Protein AF-A0A7V8BF94-F1 (afdb_monomer_lite)

Sequence (131 aa):
YKTSQTSDLAREIRDGLSLQLWDYLQAVRRLLYPRAEALGGLYWDLKETKKDQGLARREAIQAYLKKKPAAQAKSFMKDEDFEALEARLEAAATGILQRILRGDFSLTPAQCLGPRCEYREICRYDDKPRN

pLDDT: mean 85.44, std 9.57, range [44.34, 97.81]

Secondary structure (DSSP, 8-state):
-BSS--TTHHHHHHHTS--HHHHHHHHIIIII-TTS---EEEEEETTTTEEEEEEEEHHHHHTT-SSPPPTT-TTEE-HHHHHHHHHHHHHHHHHHHHHHHTT------SS--GGG-TTTTTS----S---

Radius of gyration: 17.8 Å; chains: 1; bounding box: 40×34×51 Å

Structure (mmCIF, N/CA/C/O backbone):
data_AF-A0A7V8BF94-F1
#
_entry.id   AF-A0A7V8BF94-F1
#
loop_
_atom_site.group_PDB
_atom_site.id
_atom_site.type_symbol
_atom_site.label_atom_id
_atom_site.label_alt_id
_atom_site.label_comp_id
_atom_site.label_asym_id
_atom_site.label_entity_id
_atom_site.label_seq_id
_atom_site.pdbx_PDB_ins_code
_atom_site.Cartn_x
_atom_site.Cartn_y
_atom_site.Cartn_z
_atom_site.occupancy
_atom_site.B_iso_or_equiv
_atom_site.auth_seq_id
_atom_site.auth_comp_id
_atom_site.auth_asym_id
_atom_site.auth_atom_id
_atom_site.pdbx_PDB_model_num
ATOM 1 N N . TYR A 1 1 ? 5.630 -2.940 11.706 1.00 84.50 1 TYR A N 1
ATOM 2 C CA . TYR A 1 1 ? 6.791 -2.281 12.343 1.00 84.50 1 TYR A CA 1
ATOM 3 C C . TYR A 1 1 ? 7.776 -1.849 11.271 1.00 84.50 1 TYR A C 1
ATOM 5 O O . TYR A 1 1 ? 7.919 -2.580 10.295 1.00 84.50 1 TYR A O 1
ATOM 13 N N . LYS A 1 2 ? 8.416 -0.684 11.413 1.00 84.06 2 LYS A N 1
ATOM 14 C CA . LYS A 1 2 ? 9.464 -0.191 10.502 1.00 84.06 2 LYS A CA 1
ATOM 15 C C . LYS A 1 2 ? 10.598 0.458 11.308 1.00 84.06 2 LYS A C 1
ATOM 17 O O . LYS A 1 2 ? 10.359 1.026 12.371 1.00 84.06 2 LYS A O 1
ATOM 22 N N . THR A 1 3 ? 11.823 0.335 10.800 1.00 81.62 3 THR A N 1
ATOM 23 C CA . THR A 1 3 ? 13.058 0.911 11.374 1.00 81.62 3 THR A CA 1
ATOM 24 C C . THR A 1 3 ? 13.551 2.144 10.608 1.00 81.62 3 THR A C 1
ATOM 26 O O . THR A 1 3 ? 14.451 2.848 11.066 1.00 81.62 3 THR A O 1
ATOM 29 N N . SER A 1 4 ? 13.000 2.398 9.421 1.00 72.50 4 SER A N 1
ATOM 30 C CA . SER A 1 4 ? 13.250 3.596 8.623 1.00 72.50 4 SER A CA 1
ATOM 31 C C . SER A 1 4 ? 12.368 4.743 9.098 1.00 72.50 4 SER A C 1
ATOM 33 O O . SER A 1 4 ? 11.269 4.496 9.584 1.00 72.50 4 SER A O 1
ATOM 35 N N . GLN A 1 5 ? 12.820 5.981 8.894 1.00 67.00 5 GLN A N 1
ATOM 36 C CA . GLN A 1 5 ? 11.968 7.149 9.086 1.00 67.00 5 GLN A CA 1
ATOM 37 C C . GLN A 1 5 ? 10.794 7.047 8.105 1.00 67.00 5 GLN A C 1
ATOM 39 O O . GLN A 1 5 ? 10.994 6.861 6.905 1.00 67.00 5 GLN A O 1
ATOM 44 N N . THR A 1 6 ? 9.572 7.053 8.627 1.00 65.44 6 THR A N 1
ATOM 45 C CA . THR A 1 6 ? 8.366 6.702 7.857 1.00 65.44 6 THR A CA 1
ATOM 46 C C . THR A 1 6 ? 7.612 7.914 7.296 1.00 65.44 6 THR A C 1
ATOM 48 O O . THR A 1 6 ? 6.490 7.765 6.819 1.00 65.44 6 THR A O 1
ATOM 51 N N . SER A 1 7 ? 8.216 9.108 7.303 1.00 68.50 7 SER A N 1
ATOM 52 C CA . SER A 1 7 ? 7.549 10.389 7.002 1.00 68.50 7 SER A CA 1
ATOM 53 C C . SER A 1 7 ? 6.844 10.450 5.642 1.00 68.50 7 SER A C 1
ATOM 55 O O . SER A 1 7 ? 5.812 11.114 5.520 1.00 68.50 7 SER A O 1
ATOM 57 N N . ASP A 1 8 ? 7.368 9.733 4.647 1.00 78.06 8 ASP A N 1
ATOM 58 C CA . ASP A 1 8 ? 6.826 9.701 3.285 1.00 78.06 8 ASP A CA 1
ATOM 59 C C . ASP A 1 8 ? 5.894 8.512 3.025 1.00 78.06 8 ASP A C 1
ATOM 61 O O . ASP A 1 8 ? 5.194 8.482 2.016 1.00 78.06 8 ASP A O 1
ATOM 65 N N . LEU A 1 9 ? 5.805 7.559 3.952 1.00 83.56 9 LEU A N 1
ATOM 66 C CA . LEU A 1 9 ? 5.122 6.290 3.720 1.00 83.56 9 LEU A CA 1
ATOM 67 C C . LEU A 1 9 ? 3.612 6.467 3.536 1.00 83.56 9 LEU A C 1
ATOM 69 O O . LEU A 1 9 ? 3.022 5.844 2.661 1.00 83.56 9 LEU A O 1
ATOM 73 N N . ALA A 1 10 ? 2.972 7.361 4.297 1.00 82.12 10 ALA A N 1
ATOM 74 C CA . ALA A 1 10 ? 1.559 7.673 4.070 1.00 82.12 10 ALA A CA 1
ATOM 75 C C . ALA A 1 10 ? 1.307 8.333 2.703 1.00 82.12 10 ALA A C 1
ATOM 77 O O . ALA A 1 10 ? 0.231 8.155 2.134 1.00 82.12 10 ALA A O 1
ATOM 78 N N . ARG A 1 11 ? 2.273 9.099 2.175 1.00 85.56 11 ARG A N 1
ATOM 79 C CA . ARG A 1 11 ? 2.191 9.655 0.817 1.00 85.56 11 ARG A CA 1
ATOM 80 C C . ARG A 1 11 ? 2.356 8.541 -0.216 1.00 85.56 11 ARG A C 1
ATOM 82 O O . ARG A 1 11 ? 1.507 8.417 -1.082 1.00 85.56 11 ARG A O 1
ATOM 89 N N . GLU A 1 12 ? 3.363 7.684 -0.068 1.00 88.88 12 GLU A N 1
ATOM 90 C CA . GLU A 1 12 ? 3.601 6.553 -0.976 1.00 88.88 12 GLU A CA 1
ATOM 91 C C . GLU A 1 12 ? 2.417 5.579 -1.041 1.00 88.88 12 GLU A C 1
ATOM 93 O O . GLU A 1 12 ? 2.097 5.082 -2.118 1.00 88.88 12 GLU A O 1
ATOM 98 N N . ILE A 1 13 ? 1.738 5.324 0.085 1.00 90.69 13 ILE A N 1
ATOM 99 C CA . ILE A 1 13 ? 0.478 4.568 0.089 1.00 90.69 13 ILE A CA 1
ATOM 100 C C . ILE A 1 13 ? -0.569 5.319 -0.736 1.00 90.69 13 ILE A C 1
ATOM 102 O O . ILE A 1 13 ? -1.131 4.749 -1.661 1.00 90.69 13 ILE A O 1
ATOM 106 N N . ARG A 1 14 ? -0.810 6.607 -0.452 1.00 88.19 14 ARG A N 1
ATOM 107 C CA . ARG A 1 14 ? -1.802 7.413 -1.188 1.00 88.19 14 ARG A CA 1
ATOM 108 C C . ARG A 1 14 ? -1.542 7.466 -2.693 1.00 88.19 14 ARG A C 1
ATOM 110 O O . ARG A 1 14 ? -2.488 7.466 -3.477 1.00 88.19 14 ARG A O 1
ATOM 117 N N . ASP A 1 15 ? -0.277 7.457 -3.087 1.00 88.69 15 ASP A N 1
ATOM 118 C CA . ASP A 1 15 ? 0.124 7.500 -4.487 1.00 88.69 15 ASP A CA 1
ATOM 119 C C . ASP A 1 15 ? 0.036 6.130 -5.180 1.00 88.69 15 ASP A C 1
ATOM 121 O O . ASP A 1 15 ? 0.077 6.080 -6.408 1.00 88.69 15 ASP A O 1
ATOM 125 N N . GLY A 1 16 ? -0.154 5.036 -4.430 1.00 89.44 16 GLY A N 1
ATOM 126 C CA . GLY A 1 16 ? -0.165 3.663 -4.949 1.00 89.44 16 GLY A CA 1
ATOM 127 C C . GLY A 1 16 ? 1.228 3.066 -5.163 1.00 89.44 16 GLY A C 1
ATOM 128 O O . GLY A 1 16 ? 1.366 2.053 -5.841 1.00 89.44 16 GLY A O 1
ATOM 129 N N . LEU A 1 17 ? 2.263 3.683 -4.586 1.00 88.44 17 LEU A N 1
ATOM 130 C CA . LEU A 1 17 ? 3.655 3.226 -4.652 1.00 88.44 17 LEU A CA 1
ATOM 131 C C . LEU A 1 17 ? 3.988 2.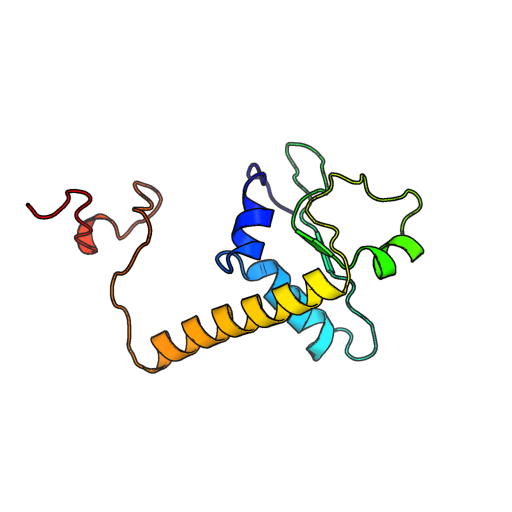209 -3.551 1.00 88.44 17 LEU A C 1
ATOM 133 O O . LEU A 1 17 ? 4.906 1.407 -3.704 1.00 88.44 17 LEU A O 1
ATOM 137 N N . SER A 1 18 ? 3.242 2.229 -2.442 1.00 91.69 18 SER A N 1
ATOM 138 C CA . SER A 1 18 ? 3.382 1.277 -1.339 1.00 91.69 18 SER A CA 1
ATOM 139 C C . SER A 1 18 ? 2.085 0.499 -1.128 1.00 91.69 18 SER A C 1
ATOM 141 O O . SER A 1 18 ? 1.143 0.991 -0.508 1.00 91.69 18 SER A O 1
ATOM 143 N N . LEU A 1 19 ? 2.049 -0.736 -1.632 1.00 94.44 19 LEU A N 1
ATOM 144 C CA . LEU A 1 19 ? 0.868 -1.608 -1.568 1.00 94.44 19 LEU A CA 1
ATOM 145 C C . LEU A 1 19 ? 0.845 -2.524 -0.335 1.00 94.44 19 LEU A C 1
ATOM 147 O O . LEU A 1 19 ? -0.203 -3.057 0.013 1.00 94.44 19 LEU A O 1
ATOM 151 N N . GLN A 1 20 ? 1.963 -2.633 0.394 1.00 93.38 20 GLN A N 1
ATOM 152 C CA . GLN A 1 20 ? 2.149 -3.610 1.476 1.00 93.38 20 GLN A CA 1
ATOM 153 C C . GLN A 1 20 ? 1.007 -3.634 2.510 1.00 93.38 20 GLN A C 1
ATOM 155 O O . GLN A 1 20 ? 0.541 -4.708 2.880 1.00 93.38 20 GLN A O 1
ATOM 160 N N . LEU A 1 21 ? 0.560 -2.474 3.011 1.00 92.25 21 LEU A N 1
ATOM 161 C CA . LEU A 1 21 ? -0.532 -2.452 3.996 1.00 92.25 21 LEU A CA 1
ATOM 162 C C . LEU A 1 21 ? -1.875 -2.843 3.391 1.00 92.25 21 LEU A C 1
ATOM 164 O O . LEU A 1 21 ? -2.675 -3.474 4.076 1.00 92.25 21 LEU A O 1
ATOM 168 N N . TRP A 1 22 ? -2.126 -2.457 2.143 1.00 94.00 22 TRP A N 1
ATOM 169 C CA . TRP A 1 22 ? -3.366 -2.796 1.464 1.00 94.00 22 TRP A CA 1
ATOM 170 C C . TRP A 1 22 ? -3.431 -4.292 1.170 1.00 94.00 22 TRP A C 1
ATOM 172 O O . TRP A 1 22 ? -4.436 -4.909 1.506 1.00 94.00 22 TRP A O 1
ATOM 182 N N . ASP A 1 23 ? -2.340 -4.905 0.706 1.00 94.69 23 ASP A N 1
ATOM 183 C CA . ASP A 1 23 ? -2.262 -6.358 0.510 1.00 94.69 23 ASP A CA 1
ATOM 184 C C . ASP A 1 23 ? -2.557 -7.117 1.812 1.00 94.69 23 ASP A C 1
ATOM 186 O O . ASP A 1 23 ? -3.352 -8.059 1.838 1.00 94.69 23 ASP A O 1
ATOM 190 N N . TYR A 1 24 ? -1.976 -6.671 2.931 1.00 94.44 24 TYR A N 1
ATOM 191 C CA . TYR A 1 24 ? -2.252 -7.260 4.244 1.00 94.44 24 TYR A CA 1
ATOM 192 C C . TYR A 1 24 ? -3.699 -7.057 4.681 1.00 94.44 24 TYR A C 1
ATOM 194 O O . TYR A 1 24 ? -4.299 -7.967 5.252 1.00 94.44 24 TYR A O 1
ATOM 202 N N . LEU A 1 25 ? -4.281 -5.893 4.397 1.00 93.25 25 LEU A N 1
ATOM 203 C CA . LEU A 1 25 ? -5.681 -5.626 4.692 1.00 93.25 25 LEU A CA 1
ATOM 204 C C . LEU A 1 25 ? -6.600 -6.553 3.889 1.00 93.25 25 LEU A C 1
ATOM 206 O O . LEU A 1 25 ? -7.525 -7.134 4.458 1.00 93.25 25 LEU A O 1
ATOM 210 N N . GLN A 1 26 ? -6.317 -6.755 2.599 1.00 94.00 26 GLN A N 1
ATOM 211 C CA . GLN A 1 26 ? -7.060 -7.695 1.762 1.00 94.00 26 GLN A CA 1
ATOM 212 C C . GLN A 1 26 ? -6.908 -9.133 2.269 1.00 94.00 26 GLN A C 1
ATOM 214 O O . GLN A 1 26 ? -7.901 -9.851 2.349 1.00 94.00 26 GLN A O 1
ATOM 219 N N . ALA A 1 27 ? -5.709 -9.550 2.685 1.00 94.12 27 ALA A N 1
ATOM 220 C CA . ALA A 1 27 ? -5.492 -10.875 3.267 1.00 94.12 27 ALA A CA 1
ATOM 221 C C . ALA A 1 27 ? -6.293 -11.075 4.566 1.00 94.12 27 ALA A C 1
ATOM 223 O O . ALA A 1 27 ? -6.946 -12.104 4.745 1.00 94.12 27 ALA A O 1
ATOM 224 N N . VAL A 1 28 ? -6.308 -10.073 5.451 1.00 93.38 28 VAL A N 1
ATOM 225 C CA . VAL A 1 28 ? -7.116 -10.091 6.679 1.00 93.38 28 VAL A CA 1
ATOM 226 C C . VAL A 1 28 ? -8.601 -10.237 6.347 1.00 93.38 28 VAL A C 1
ATOM 228 O O . VAL A 1 28 ? -9.258 -11.113 6.905 1.00 93.38 28 VAL A O 1
ATOM 231 N N . ARG A 1 29 ? -9.111 -9.427 5.411 1.00 92.31 29 ARG A N 1
ATOM 232 C CA . ARG A 1 29 ? -10.530 -9.409 5.025 1.00 92.31 29 ARG A CA 1
ATOM 233 C C . ARG A 1 29 ? -10.980 -10.659 4.286 1.00 92.31 29 ARG A C 1
ATOM 235 O O . ARG A 1 29 ? -12.104 -11.094 4.473 1.00 92.31 29 ARG A O 1
ATOM 242 N N . ARG A 1 30 ? -10.146 -11.211 3.406 1.00 91.94 30 ARG A N 1
ATOM 243 C CA . ARG A 1 30 ? -10.559 -12.287 2.493 1.00 91.94 30 ARG A CA 1
ATOM 244 C C . ARG A 1 30 ? -10.213 -13.674 3.022 1.00 91.94 30 ARG A C 1
ATOM 246 O O . ARG A 1 30 ? -10.923 -14.622 2.711 1.00 91.94 30 ARG A O 1
ATOM 253 N N . LEU A 1 31 ? -9.130 -13.799 3.793 1.00 94.44 31 LEU A N 1
ATOM 254 C CA . LEU A 1 31 ? -8.562 -15.098 4.166 1.00 94.44 31 LEU A CA 1
ATOM 255 C C . LEU A 1 31 ? -8.597 -15.350 5.673 1.00 94.44 31 LEU A C 1
ATOM 257 O O . LEU A 1 31 ? -9.032 -16.414 6.099 1.00 94.44 31 LEU A O 1
ATOM 261 N N . LEU A 1 32 ? -8.127 -14.396 6.482 1.00 94.25 32 LEU A N 1
ATOM 262 C CA . LEU A 1 32 ? -7.896 -14.651 7.909 1.00 94.25 32 LEU A CA 1
ATOM 263 C C . LEU A 1 32 ? -9.160 -14.474 8.753 1.00 94.25 32 LEU A C 1
ATOM 265 O O . LEU A 1 32 ? -9.442 -15.293 9.623 1.00 94.25 32 LEU A O 1
ATOM 269 N N . TYR A 1 33 ? -9.926 -13.413 8.496 1.00 93.38 33 TYR A N 1
ATOM 270 C CA . TYR A 1 33 ? -11.105 -13.059 9.283 1.00 93.38 33 TYR A CA 1
ATOM 271 C C . TYR A 1 33 ? -12.257 -12.582 8.382 1.00 93.38 33 TYR A C 1
ATOM 273 O O . TYR A 1 33 ? -12.684 -11.435 8.486 1.00 93.38 33 TYR A O 1
ATOM 281 N N . PRO A 1 34 ? -12.823 -13.456 7.529 1.00 90.50 34 PRO A N 1
ATOM 282 C CA . PRO A 1 34 ? -13.812 -13.071 6.514 1.00 90.50 34 PRO A CA 1
ATOM 283 C C . PRO A 1 34 ? -15.155 -12.572 7.060 1.00 90.50 34 PRO A C 1
ATOM 285 O O . PRO A 1 34 ? -15.976 -12.053 6.312 1.00 90.50 34 PRO A O 1
ATOM 288 N N . ARG A 1 35 ? -15.401 -12.740 8.363 1.00 92.31 35 ARG A N 1
ATOM 289 C CA . ARG A 1 35 ? -16.597 -12.235 9.057 1.00 92.31 35 ARG A CA 1
ATOM 290 C C . ARG A 1 35 ? -16.320 -10.997 9.910 1.00 92.31 35 ARG A C 1
ATOM 292 O O . ARG A 1 35 ? -17.238 -10.499 10.550 1.00 92.31 35 ARG A O 1
ATOM 299 N N . ALA A 1 36 ? -15.067 -10.552 9.975 1.00 88.31 36 ALA A N 1
ATOM 300 C CA . ALA A 1 36 ? -14.675 -9.370 10.722 1.00 88.31 36 ALA A CA 1
ATOM 301 C C . ALA A 1 36 ? -14.443 -8.197 9.771 1.00 88.31 36 ALA A C 1
ATOM 303 O O . ALA A 1 36 ? -13.991 -8.361 8.637 1.00 88.31 36 ALA A O 1
ATOM 304 N N . GLU A 1 37 ? -14.705 -6.996 10.266 1.00 86.88 37 GLU A N 1
ATOM 305 C CA . GLU A 1 37 ? -14.398 -5.779 9.537 1.00 86.88 37 GLU A CA 1
ATOM 306 C C . GLU A 1 37 ? -12.943 -5.373 9.787 1.00 86.88 37 GLU A C 1
ATOM 308 O O . GLU A 1 37 ? -12.533 -5.109 10.921 1.00 86.88 37 GLU A O 1
ATOM 313 N N . ALA A 1 38 ? -12.136 -5.313 8.726 1.00 88.62 38 ALA A N 1
ATOM 314 C CA . ALA A 1 38 ? -10.779 -4.804 8.857 1.00 88.62 38 ALA A CA 1
ATOM 315 C C . ALA A 1 38 ? -10.774 -3.274 8.762 1.00 88.62 38 ALA A C 1
ATOM 317 O O . ALA A 1 38 ? -10.992 -2.698 7.690 1.00 88.62 38 ALA A O 1
ATOM 318 N N . LEU A 1 39 ? -10.478 -2.644 9.899 1.00 89.88 39 LEU A N 1
ATOM 319 C CA . LEU A 1 39 ? -10.543 -1.193 10.098 1.00 89.88 39 LEU A CA 1
ATOM 320 C C . LEU A 1 39 ? -9.339 -0.436 9.521 1.00 89.88 39 LEU A C 1
ATOM 322 O O . LEU A 1 39 ? -9.358 0.790 9.439 1.00 89.88 39 LEU A O 1
ATOM 326 N N . GLY A 1 40 ? -8.270 -1.148 9.157 1.00 90.56 40 GLY A N 1
ATOM 327 C CA . GLY A 1 40 ? -7.049 -0.564 8.611 1.00 90.56 40 GLY A CA 1
ATOM 328 C C . GLY A 1 40 ? -5.769 -1.249 9.075 1.00 90.56 40 GLY A C 1
ATOM 329 O O . GLY A 1 40 ? -5.789 -2.311 9.694 1.00 90.56 40 GLY A O 1
ATOM 330 N N . GLY A 1 41 ? -4.640 -0.605 8.790 1.00 89.56 41 GLY A N 1
ATOM 331 C CA . GLY A 1 41 ? -3.303 -1.015 9.193 1.00 89.56 41 GLY A CA 1
ATOM 332 C C . GLY A 1 41 ? -2.421 0.191 9.509 1.00 89.56 41 GLY A C 1
ATOM 333 O O . GLY A 1 41 ? -2.461 1.214 8.826 1.00 89.56 41 GLY A O 1
ATOM 334 N N . LEU A 1 42 ? -1.607 0.070 10.558 1.00 88.31 42 LEU A N 1
ATOM 335 C CA . LEU A 1 42 ? -0.714 1.131 11.021 1.00 88.31 42 LEU A CA 1
ATOM 336 C C . LEU A 1 42 ? 0.729 0.645 11.055 1.00 88.31 42 LEU A C 1
ATOM 338 O O . LEU A 1 42 ? 1.024 -0.478 11.477 1.00 88.31 42 LEU A O 1
ATOM 342 N N . TYR A 1 43 ? 1.646 1.531 10.687 1.00 86.50 43 TYR A N 1
ATOM 343 C CA . TYR A 1 43 ? 3.058 1.333 10.957 1.00 86.50 43 TYR A CA 1
ATOM 344 C C . TYR A 1 43 ? 3.410 1.880 12.337 1.00 86.50 43 TYR A C 1
ATOM 346 O O . TYR A 1 43 ? 3.011 2.973 12.726 1.00 86.50 43 TYR A O 1
ATOM 354 N N . TRP A 1 44 ? 4.186 1.088 13.073 1.00 84.19 44 TRP A N 1
ATOM 355 C CA . TRP A 1 44 ? 4.906 1.549 14.251 1.00 84.19 44 TRP A CA 1
ATOM 356 C C . TRP A 1 44 ? 6.331 1.894 13.830 1.00 84.19 44 TRP A C 1
ATOM 358 O O . TRP A 1 44 ? 7.068 0.991 13.406 1.00 84.19 44 TRP A O 1
ATOM 368 N N . ASP A 1 45 ? 6.689 3.171 13.940 1.00 82.50 45 ASP A N 1
ATOM 369 C CA . ASP A 1 45 ? 8.056 3.655 13.767 1.00 82.50 45 ASP A CA 1
ATOM 370 C C . ASP A 1 45 ? 8.839 3.371 15.052 1.00 82.50 45 ASP A C 1
ATOM 372 O O . ASP A 1 45 ? 8.522 3.900 16.119 1.00 82.50 45 ASP A O 1
ATOM 376 N N . LEU A 1 46 ? 9.827 2.478 14.977 1.00 82.56 46 LEU A N 1
ATOM 377 C CA . LEU A 1 46 ? 10.605 2.075 16.149 1.00 82.56 46 LEU A CA 1
ATOM 378 C C . LEU A 1 46 ? 11.621 3.136 16.590 1.00 82.56 46 LEU A C 1
ATOM 380 O O . LEU A 1 46 ? 12.031 3.106 17.746 1.00 82.56 46 LEU A O 1
ATOM 384 N N . LYS A 1 47 ? 12.015 4.062 15.707 1.00 81.19 47 LYS A N 1
ATOM 385 C CA . LYS A 1 47 ? 12.960 5.136 16.042 1.00 81.19 47 LYS A CA 1
ATOM 386 C C . LYS A 1 47 ? 12.251 6.298 16.718 1.00 81.19 47 LYS A C 1
ATOM 388 O O . LYS A 1 47 ? 12.731 6.804 17.724 1.00 81.19 47 LYS A O 1
ATOM 393 N N . GLU A 1 48 ? 11.103 6.700 16.177 1.00 77.88 48 GLU A N 1
ATOM 394 C CA . GLU A 1 48 ? 10.334 7.825 16.718 1.00 77.88 48 GLU A CA 1
ATOM 395 C C . GLU A 1 48 ? 9.278 7.401 17.744 1.00 77.88 48 GLU A C 1
ATOM 397 O O . GLU A 1 48 ? 8.692 8.252 18.410 1.00 77.88 48 GLU A O 1
ATOM 402 N N . THR A 1 49 ? 9.024 6.098 17.903 1.00 80.69 49 THR A N 1
ATOM 403 C CA . THR A 1 49 ? 7.981 5.529 18.780 1.00 80.69 49 THR A CA 1
ATOM 404 C C . THR A 1 49 ? 6.571 6.061 18.488 1.00 80.69 49 THR A C 1
ATOM 406 O O . THR A 1 49 ? 5.750 6.236 19.388 1.00 80.69 49 THR A O 1
ATOM 409 N N . LYS A 1 50 ? 6.268 6.308 17.207 1.00 75.12 50 LYS A N 1
ATOM 410 C CA . LYS A 1 50 ? 4.995 6.884 16.738 1.00 75.12 50 LYS A CA 1
ATOM 411 C C . LYS A 1 50 ? 4.188 5.912 15.872 1.00 75.12 50 LYS A C 1
ATOM 413 O O . LYS A 1 50 ? 4.732 5.010 15.234 1.00 75.12 50 LYS A O 1
ATOM 418 N N . LYS A 1 51 ? 2.865 6.130 15.861 1.00 74.12 51 LYS A N 1
ATOM 419 C CA . LYS A 1 51 ? 1.842 5.416 15.067 1.00 74.12 51 LYS A CA 1
ATOM 420 C C . LYS A 1 51 ? 1.004 6.395 14.230 1.00 74.12 51 LYS A C 1
ATOM 422 O O . LYS A 1 51 ? -0.214 6.462 14.385 1.00 74.12 51 LYS A O 1
ATOM 427 N N . ASP A 1 52 ? 1.638 7.206 13.393 1.00 73.94 52 ASP A N 1
ATOM 428 C CA . ASP A 1 52 ? 0.946 8.214 12.571 1.00 73.94 52 ASP A CA 1
ATOM 429 C C . ASP A 1 52 ? 0.979 7.917 11.060 1.00 73.94 52 ASP A C 1
ATOM 431 O O . ASP A 1 52 ? 0.392 8.665 10.275 1.00 73.94 52 ASP A O 1
ATOM 435 N N . GLN A 1 53 ? 1.607 6.803 10.664 1.00 82.62 53 GLN A N 1
ATOM 436 C CA . GLN A 1 53 ? 1.682 6.332 9.282 1.00 82.62 53 GLN A CA 1
ATOM 437 C C . GLN A 1 53 ? 0.852 5.066 9.079 1.00 82.62 53 GLN A C 1
ATOM 439 O O . GLN A 1 53 ? 0.805 4.180 9.937 1.00 82.62 53 GLN A O 1
ATOM 444 N N . GLY A 1 54 ? 0.225 4.960 7.913 1.00 87.31 54 GLY A N 1
ATOM 445 C CA . GLY A 1 54 ? -0.616 3.830 7.536 1.00 87.31 54 GLY A CA 1
ATOM 446 C C . GLY A 1 54 ? -1.925 4.281 6.907 1.00 87.31 54 GLY A C 1
ATOM 447 O O . GLY A 1 54 ? -1.990 5.364 6.329 1.00 87.31 54 GLY A O 1
ATOM 448 N N . LEU A 1 55 ? -2.939 3.433 7.033 1.00 90.50 55 LEU A N 1
ATOM 449 C CA . LEU A 1 55 ? -4.252 3.588 6.422 1.00 90.50 55 LEU A CA 1
ATOM 450 C C . LEU A 1 55 ? -5.313 2.993 7.356 1.00 90.50 55 LEU A C 1
ATOM 452 O O . LEU A 1 55 ? -5.330 1.781 7.553 1.00 90.50 55 LEU A O 1
ATOM 456 N N . ALA A 1 56 ? -6.186 3.816 7.937 1.00 90.81 56 ALA A N 1
ATOM 457 C CA . ALA A 1 56 ? -7.245 3.381 8.847 1.00 90.81 56 ALA A CA 1
ATOM 458 C C . ALA A 1 56 ? -8.519 4.229 8.731 1.00 90.81 56 ALA A C 1
ATOM 460 O O . ALA A 1 56 ? -8.442 5.452 8.586 1.00 90.81 56 ALA A O 1
ATOM 461 N N . ARG A 1 57 ? -9.674 3.569 8.863 1.00 91.00 57 ARG A N 1
ATOM 462 C CA . ARG A 1 57 ? -11.006 4.181 8.956 1.00 91.00 57 ARG A CA 1
ATOM 463 C C . ARG A 1 57 ? -11.139 4.920 10.282 1.00 91.00 57 ARG A C 1
ATOM 465 O O . ARG A 1 57 ? -11.078 4.304 11.349 1.00 91.00 57 ARG A O 1
ATOM 472 N N . ARG A 1 58 ? -11.243 6.247 10.241 1.00 88.69 58 ARG A N 1
ATOM 473 C CA . ARG A 1 58 ? -11.211 7.106 11.432 1.00 88.69 58 ARG A CA 1
ATOM 474 C C . ARG A 1 58 ? -12.428 6.869 12.313 1.00 88.69 58 ARG A C 1
ATOM 476 O O . ARG A 1 58 ? -12.272 6.734 13.524 1.00 88.69 58 ARG A O 1
ATOM 483 N N . GLU A 1 59 ? -13.608 6.819 11.714 1.00 85.62 59 GLU A N 1
ATOM 484 C CA . GLU A 1 59 ? -14.881 6.676 12.409 1.00 85.62 59 GLU A CA 1
ATOM 485 C C . GLU A 1 59 ? -14.965 5.309 13.096 1.00 85.62 59 GLU A C 1
ATOM 487 O O . GLU A 1 59 ? -15.184 5.232 14.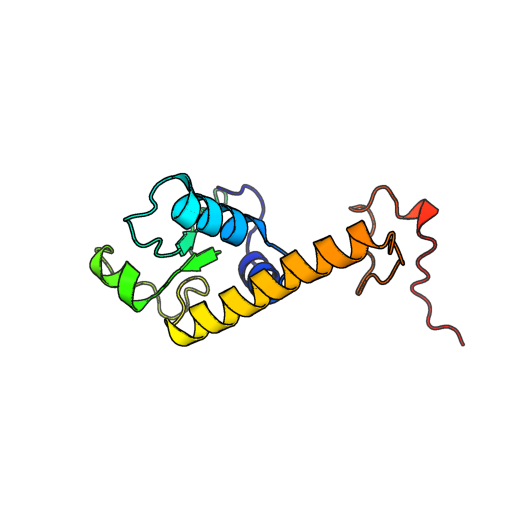306 1.00 85.62 59 GLU A O 1
ATOM 492 N N . ALA A 1 60 ? -14.678 4.238 12.356 1.00 85.38 60 ALA A N 1
ATOM 493 C CA . ALA A 1 60 ? -14.761 2.880 12.879 1.00 85.38 60 ALA A CA 1
ATOM 494 C C . ALA A 1 60 ? -13.702 2.591 13.959 1.00 85.38 60 ALA A C 1
ATOM 496 O O . ALA A 1 60 ? -14.004 1.994 14.993 1.00 85.38 60 ALA A O 1
ATOM 497 N N . ILE A 1 61 ? -12.457 3.057 13.782 1.00 85.81 61 ILE A N 1
ATOM 498 C CA . ILE A 1 61 ? -11.388 2.798 14.759 1.00 85.81 61 ILE A CA 1
ATOM 499 C C . ILE A 1 61 ? -11.573 3.603 16.052 1.00 85.81 61 ILE A C 1
ATOM 501 O O . ILE A 1 61 ? -11.101 3.181 17.109 1.00 85.81 61 ILE A O 1
ATOM 505 N N . GLN A 1 62 ? -12.280 4.739 15.998 1.00 83.12 62 GLN A N 1
ATOM 506 C CA . GLN A 1 62 ? -12.538 5.589 17.160 1.00 83.12 62 GLN A CA 1
ATOM 507 C C . GLN A 1 62 ? -13.278 4.843 18.273 1.00 83.12 62 GLN A C 1
ATOM 509 O O . GLN A 1 62 ? -13.015 5.107 19.448 1.00 83.12 62 GLN A O 1
ATOM 514 N N . ALA A 1 63 ? -14.152 3.899 17.918 1.00 84.31 63 ALA A N 1
ATOM 515 C CA . ALA A 1 63 ? -14.875 3.062 18.873 1.00 84.31 63 ALA A CA 1
ATOM 516 C C . ALA A 1 63 ? -13.941 2.181 19.729 1.00 84.31 63 ALA A C 1
ATOM 518 O O . ALA A 1 63 ? -14.302 1.789 20.836 1.00 84.31 63 ALA A O 1
ATOM 519 N N . TYR A 1 64 ? -12.723 1.912 19.249 1.00 83.00 64 TYR A N 1
ATOM 520 C CA . TYR A 1 64 ? -11.756 1.014 19.887 1.00 83.00 64 TYR A CA 1
ATOM 521 C C . TYR A 1 64 ? -10.579 1.749 20.545 1.00 83.00 64 TYR A C 1
ATOM 523 O O . TYR A 1 64 ? -9.762 1.133 21.236 1.00 83.00 64 TYR A O 1
ATOM 531 N N . LEU A 1 65 ? -10.461 3.066 20.353 1.00 81.06 65 LEU A N 1
ATOM 532 C CA . LEU A 1 65 ? -9.371 3.867 20.905 1.00 81.06 65 LEU A CA 1
ATOM 533 C C . LEU A 1 65 ? -9.799 4.606 22.176 1.00 81.06 65 LEU A C 1
ATOM 535 O O . LEU A 1 65 ? -10.779 5.345 22.193 1.00 81.06 65 LEU A O 1
ATOM 539 N N . LYS A 1 66 ? -8.978 4.506 23.231 1.00 80.31 66 LYS A N 1
ATOM 540 C CA . LYS A 1 66 ? -9.183 5.241 24.498 1.00 80.31 66 LYS A CA 1
ATOM 541 C C . LYS A 1 66 ? -9.084 6.765 24.347 1.00 80.31 66 LYS A C 1
ATOM 543 O O . LYS A 1 66 ? -9.579 7.499 25.195 1.00 80.31 66 LYS A O 1
ATOM 548 N N . LYS A 1 67 ? -8.390 7.247 23.314 1.00 80.25 67 LYS A N 1
ATOM 549 C CA . LYS A 1 67 ? -8.212 8.671 22.998 1.00 80.25 67 LYS A CA 1
ATOM 550 C C . LYS A 1 67 ? -8.460 8.879 21.512 1.00 80.25 67 LYS A C 1
ATOM 552 O O . LYS A 1 67 ? -8.065 8.033 20.711 1.00 80.25 67 LYS A O 1
ATOM 557 N N . LYS A 1 68 ? -9.077 10.008 21.153 1.00 77.50 68 LYS A N 1
ATOM 558 C CA . LYS A 1 68 ? -9.235 10.395 19.747 1.00 77.50 68 LYS A CA 1
ATOM 559 C C . LYS A 1 68 ? -7.858 10.486 19.076 1.00 77.50 68 LYS A C 1
ATOM 561 O O . LYS A 1 68 ? -6.959 11.084 19.679 1.00 77.50 68 LYS A O 1
ATOM 566 N N . PRO A 1 69 ? -7.669 9.914 17.871 1.00 73.88 69 PRO A N 1
ATOM 567 C CA . PRO A 1 69 ? -6.495 10.191 17.064 1.00 73.88 69 PRO A CA 1
ATOM 568 C C . PRO A 1 69 ? -6.302 11.697 16.931 1.00 73.88 69 PRO A C 1
ATOM 570 O O . PRO A 1 69 ? -7.269 12.455 16.821 1.00 73.88 69 PRO A O 1
ATOM 573 N N . ALA A 1 70 ? -5.047 12.131 16.946 1.00 73.88 70 ALA A N 1
ATOM 574 C CA . ALA A 1 70 ? -4.732 13.529 16.714 1.00 73.88 70 ALA A CA 1
ATOM 575 C C . ALA A 1 70 ? -5.260 13.942 15.326 1.00 73.88 70 ALA A C 1
ATOM 5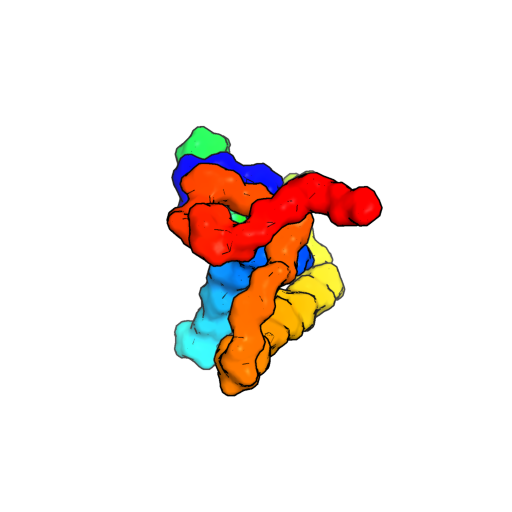77 O O . ALA A 1 70 ? -5.155 13.165 14.377 1.00 73.88 70 ALA A O 1
ATOM 578 N N . ALA A 1 71 ? -5.829 15.143 15.187 1.00 69.06 71 ALA A N 1
ATOM 579 C CA . ALA A 1 71 ? -6.444 15.582 13.927 1.00 69.06 71 ALA A CA 1
ATOM 580 C C . ALA A 1 71 ? -5.458 15.539 12.741 1.00 69.06 71 ALA A C 1
ATOM 582 O O . ALA A 1 71 ? -5.841 15.232 11.612 1.00 69.06 71 ALA A O 1
ATOM 583 N N . GLN A 1 72 ? -4.180 15.783 13.032 1.00 68.56 72 GLN A N 1
ATOM 584 C CA . GLN A 1 72 ? -3.044 15.752 12.116 1.00 68.56 72 GLN A CA 1
ATOM 585 C C . GLN A 1 72 ? -2.514 14.345 11.795 1.00 68.56 72 GLN A C 1
ATOM 5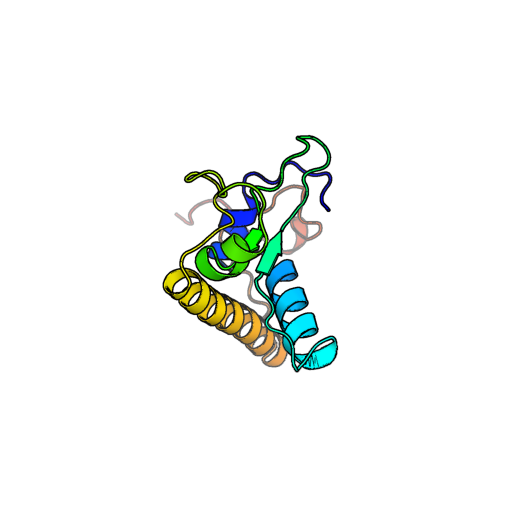87 O O . GLN A 1 72 ? -1.575 14.216 11.010 1.00 68.56 72 GLN A O 1
ATOM 592 N N . ALA A 1 73 ? -3.052 13.290 12.415 1.00 74.50 73 ALA A N 1
ATOM 593 C CA . ALA A 1 73 ? -2.603 11.927 12.173 1.00 74.50 73 ALA A CA 1
ATOM 594 C C . ALA A 1 73 ? -3.047 11.480 10.771 1.00 74.50 73 ALA A C 1
ATOM 596 O O . ALA A 1 73 ? -4.211 11.152 10.533 1.00 74.50 73 ALA A O 1
ATOM 597 N N . LYS A 1 74 ? -2.087 11.493 9.840 1.00 76.75 74 LYS A N 1
ATOM 598 C CA . LYS A 1 74 ? -2.289 11.279 8.398 1.00 76.75 74 LYS A CA 1
ATOM 599 C C . LYS A 1 74 ? -2.788 9.877 8.042 1.00 76.75 74 LYS A C 1
ATOM 601 O O . LYS A 1 74 ? -3.242 9.676 6.921 1.00 76.75 74 LYS A O 1
ATOM 606 N N . SER A 1 75 ? -2.662 8.928 8.964 1.00 83.69 75 SER A N 1
ATOM 607 C CA . SER A 1 75 ? -3.092 7.541 8.808 1.00 83.69 75 SER A CA 1
ATOM 608 C C . SER A 1 75 ? -4.586 7.316 9.032 1.00 83.69 75 SER A C 1
ATOM 610 O O . SER A 1 75 ? -5.094 6.283 8.615 1.00 83.69 75 SER A O 1
ATOM 612 N N . PHE A 1 76 ? -5.290 8.245 9.685 1.00 88.31 76 PHE A N 1
ATOM 613 C CA . PHE A 1 76 ? -6.716 8.111 9.989 1.00 88.31 76 PHE A CA 1
ATOM 614 C C . PHE A 1 76 ? -7.529 8.967 9.027 1.00 88.31 76 PHE A C 1
ATOM 616 O O . PHE A 1 76 ? -7.432 10.195 9.078 1.00 88.31 76 PHE A O 1
ATOM 623 N N . MET A 1 77 ? -8.332 8.326 8.189 1.00 89.19 77 MET A N 1
ATOM 624 C CA . MET A 1 77 ? -9.049 8.939 7.070 1.00 89.19 77 MET A CA 1
ATOM 625 C C . MET A 1 77 ? -10.552 8.792 7.278 1.00 89.19 77 MET A C 1
ATOM 627 O O . MET A 1 77 ? -10.969 7.860 7.964 1.00 89.19 77 MET A O 1
ATOM 631 N N . LYS A 1 78 ? -11.349 9.692 6.697 1.00 90.31 78 LYS A N 1
ATOM 632 C CA . LYS A 1 78 ? -12.798 9.483 6.642 1.00 90.31 78 LYS A CA 1
ATOM 633 C C . LYS A 1 78 ? -13.096 8.231 5.823 1.00 90.31 78 LYS A C 1
ATOM 635 O O . LYS A 1 78 ? -12.336 7.921 4.906 1.00 90.31 78 LYS A O 1
ATOM 640 N N . ASP A 1 79 ? -14.200 7.557 6.111 1.00 89.00 79 ASP A N 1
ATOM 641 C CA . ASP A 1 79 ? -14.600 6.346 5.382 1.00 89.00 79 ASP A CA 1
ATOM 642 C C . ASP A 1 79 ? -14.676 6.549 3.856 1.00 89.00 79 ASP A C 1
ATOM 644 O O . ASP A 1 79 ? -14.154 5.729 3.105 1.00 89.00 79 ASP A O 1
ATOM 648 N N . GLU A 1 80 ? -15.204 7.684 3.392 1.00 90.31 80 GLU A N 1
ATOM 649 C CA . GLU A 1 80 ? -15.260 8.040 1.962 1.00 90.31 80 GLU A CA 1
ATOM 650 C C . GLU A 1 80 ? -13.856 8.149 1.332 1.00 90.31 80 GLU A C 1
ATOM 652 O O . GLU A 1 80 ? -13.590 7.594 0.263 1.00 90.31 80 GLU A O 1
ATOM 657 N N . ASP A 1 81 ? -12.927 8.825 2.020 1.00 91.81 81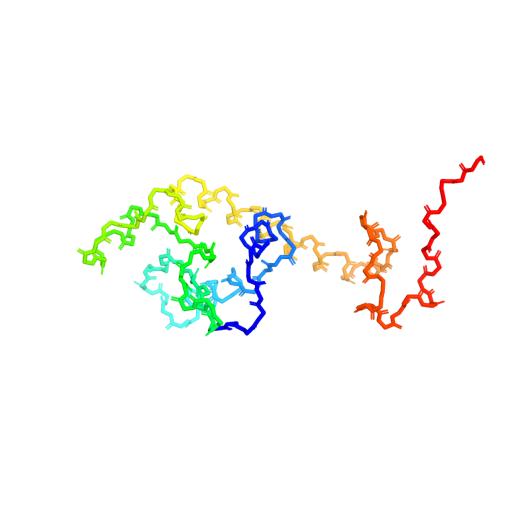 ASP A N 1
ATOM 658 C CA . ASP A 1 81 ? -11.536 8.970 1.572 1.00 91.81 81 ASP A CA 1
ATOM 659 C C . ASP A 1 81 ? -10.813 7.616 1.571 1.00 91.81 81 ASP A C 1
ATOM 661 O O . ASP A 1 81 ? -9.962 7.345 0.719 1.00 91.81 81 ASP A O 1
ATOM 665 N N . PHE A 1 82 ? -11.141 6.764 2.545 1.00 91.69 82 PHE A N 1
ATOM 666 C CA . PHE A 1 82 ? -10.602 5.418 2.665 1.00 91.69 82 PHE A CA 1
ATOM 667 C C . PHE A 1 82 ? -11.040 4.556 1.482 1.00 91.69 82 PHE A C 1
ATOM 669 O O . PHE A 1 82 ? -10.199 3.919 0.854 1.00 91.69 82 PHE A O 1
ATOM 676 N N . GLU A 1 83 ? -12.327 4.564 1.142 1.00 91.75 83 GLU A N 1
ATOM 677 C CA . GLU A 1 83 ? -12.891 3.795 0.028 1.00 91.75 83 GLU A CA 1
ATOM 678 C C . GLU A 1 83 ? -12.340 4.245 -1.324 1.00 91.75 83 GLU A C 1
ATOM 680 O O . GLU A 1 83 ? -11.931 3.411 -2.137 1.00 91.75 83 GLU A O 1
ATOM 685 N N . ALA A 1 84 ? -12.231 5.558 -1.540 1.00 93.50 84 ALA A N 1
ATOM 686 C CA . ALA A 1 84 ? -11.595 6.106 -2.734 1.00 93.50 84 ALA A CA 1
ATOM 687 C C . ALA A 1 84 ? -10.125 5.667 -2.850 1.00 93.50 84 ALA A C 1
ATOM 689 O O . ALA A 1 84 ? -9.651 5.313 -3.936 1.00 93.50 84 ALA A O 1
ATOM 690 N N . LEU A 1 85 ? -9.397 5.654 -1.730 1.00 93.19 85 LEU A N 1
ATOM 691 C CA . LEU A 1 85 ? -8.026 5.165 -1.700 1.00 93.19 85 LEU A CA 1
ATOM 692 C C . LEU A 1 85 ? -7.954 3.655 -1.957 1.00 93.19 85 LEU A C 1
ATOM 694 O O . LEU A 1 85 ? -7.092 3.228 -2.719 1.00 93.19 85 LEU A O 1
ATOM 698 N N . GLU A 1 86 ? -8.852 2.842 -1.399 1.00 93.25 86 GLU A N 1
ATOM 699 C CA . GLU A 1 86 ? -8.887 1.401 -1.677 1.00 93.25 86 GLU A CA 1
ATOM 700 C C . GLU A 1 86 ? -9.057 1.106 -3.166 1.00 93.25 86 GLU A C 1
ATOM 702 O O . GLU A 1 86 ? -8.292 0.311 -3.712 1.00 93.25 86 GLU A O 1
ATOM 707 N N . ALA A 1 87 ? -9.993 1.786 -3.833 1.00 94.00 87 ALA A N 1
ATOM 708 C CA . ALA A 1 87 ? -10.206 1.633 -5.270 1.00 94.00 87 ALA A CA 1
ATOM 709 C C . ALA A 1 87 ? -8.951 2.013 -6.074 1.00 94.00 87 ALA A C 1
ATOM 711 O O . ALA A 1 87 ? -8.574 1.329 -7.029 1.00 94.00 87 ALA A O 1
ATOM 712 N N . ARG A 1 88 ? -8.250 3.078 -5.664 1.00 95.19 88 ARG A N 1
ATOM 713 C CA . ARG A 1 88 ? -6.985 3.487 -6.288 1.00 95.19 88 ARG A CA 1
ATOM 714 C C . ARG A 1 88 ? -5.881 2.447 -6.092 1.00 95.19 88 ARG A C 1
ATOM 716 O O . ARG A 1 88 ? -5.136 2.178 -7.033 1.00 95.19 88 ARG A O 1
ATOM 723 N N . LEU A 1 89 ? -5.758 1.880 -4.894 1.00 95.88 89 LEU A N 1
ATOM 724 C CA . LEU A 1 89 ? -4.758 0.857 -4.579 1.00 95.88 89 LEU A CA 1
ATOM 725 C C . LEU A 1 89 ? -5.022 -0.439 -5.351 1.00 95.88 89 LEU A C 1
ATOM 727 O O . LEU A 1 89 ? -4.090 -1.016 -5.910 1.00 95.88 89 LEU A O 1
ATOM 731 N N . GLU A 1 90 ? -6.287 -0.842 -5.468 1.00 95.94 90 GLU A N 1
ATOM 732 C CA . GLU A 1 90 ? -6.697 -1.982 -6.288 1.00 95.94 90 GLU A CA 1
ATOM 733 C C . GLU A 1 90 ? -6.380 -1.764 -7.771 1.00 95.94 90 GLU A C 1
ATOM 735 O O . GLU A 1 90 ? -5.821 -2.648 -8.430 1.00 95.94 90 GLU A O 1
ATOM 740 N N . ALA A 1 91 ? -6.675 -0.571 -8.293 1.00 95.81 91 ALA A N 1
ATOM 741 C CA . ALA A 1 91 ? -6.337 -0.201 -9.661 1.00 95.81 91 ALA A CA 1
ATOM 742 C C . ALA A 1 91 ? -4.817 -0.200 -9.895 1.00 95.81 91 ALA A C 1
ATOM 744 O O . ALA A 1 91 ? -4.362 -0.687 -10.930 1.00 95.81 91 ALA A O 1
ATOM 745 N N . ALA A 1 92 ? -4.023 0.287 -8.935 1.00 95.06 92 ALA A N 1
ATOM 746 C CA . ALA A 1 92 ? -2.563 0.264 -9.011 1.00 95.06 92 ALA A CA 1
ATOM 747 C C . ALA A 1 92 ? -2.019 -1.175 -9.034 1.00 95.06 92 ALA A C 1
ATOM 749 O O . ALA A 1 92 ? -1.245 -1.522 -9.928 1.00 95.06 92 ALA A O 1
ATOM 750 N N . ALA A 1 93 ? -2.468 -2.030 -8.111 1.00 95.88 93 ALA A N 1
ATOM 751 C CA . ALA A 1 93 ? -2.065 -3.434 -8.043 1.00 95.88 93 ALA A CA 1
ATOM 752 C C . ALA A 1 93 ? -2.431 -4.195 -9.328 1.00 95.88 93 ALA A C 1
ATOM 754 O O . ALA A 1 93 ? -1.592 -4.870 -9.932 1.00 95.88 93 ALA A O 1
ATOM 755 N N . THR A 1 94 ? -3.672 -4.029 -9.794 1.00 95.75 94 THR A N 1
ATOM 756 C CA . THR A 1 94 ? -4.162 -4.660 -11.025 1.00 95.75 94 THR A CA 1
ATOM 757 C C . THR A 1 94 ? -3.411 -4.137 -12.246 1.00 95.75 94 THR A C 1
ATOM 759 O O . THR A 1 94 ? -3.020 -4.921 -13.107 1.00 95.75 94 THR A O 1
ATOM 762 N N . GLY A 1 95 ? -3.150 -2.830 -12.314 1.00 94.44 95 GLY A N 1
ATOM 763 C CA . GLY A 1 95 ? -2.374 -2.213 -13.386 1.00 94.44 95 GLY A CA 1
ATOM 764 C C . GLY A 1 95 ? -0.955 -2.776 -13.476 1.00 94.44 95 GLY A C 1
ATOM 765 O O . GLY A 1 95 ? -0.511 -3.135 -14.566 1.00 94.44 95 GLY A O 1
ATOM 766 N N . ILE A 1 96 ? -0.269 -2.927 -12.338 1.00 92.81 96 ILE A N 1
ATOM 767 C CA . ILE A 1 96 ? 1.061 -3.553 -12.272 1.00 92.81 96 ILE A CA 1
ATOM 768 C C . ILE A 1 96 ? 1.000 -4.997 -12.785 1.00 92.81 96 ILE A C 1
ATOM 770 O O . ILE A 1 96 ? 1.772 -5.363 -13.671 1.00 92.81 96 ILE A O 1
ATOM 774 N N . LEU A 1 97 ? 0.055 -5.802 -12.288 1.00 95.75 97 LEU A N 1
ATOM 775 C CA . LEU A 1 97 ? -0.098 -7.199 -12.701 1.00 95.75 97 LEU A CA 1
ATOM 776 C C . LEU A 1 97 ? -0.368 -7.326 -14.206 1.00 95.75 97 LEU A C 1
ATOM 778 O O . LEU A 1 97 ? 0.254 -8.142 -14.881 1.00 95.75 97 LEU A O 1
ATOM 782 N N . GLN A 1 98 ? -1.268 -6.506 -14.748 1.00 97.25 98 GLN A N 1
ATOM 783 C CA . GLN A 1 98 ? -1.616 -6.541 -16.168 1.00 97.25 98 GLN A CA 1
ATOM 784 C C . GLN A 1 98 ? -0.429 -6.195 -17.068 1.00 97.25 98 GLN A C 1
ATOM 786 O O . GLN A 1 98 ? -0.266 -6.818 -18.116 1.00 97.25 98 GLN A O 1
ATOM 791 N N . ARG A 1 99 ? 0.421 -5.244 -16.667 1.00 95.19 99 ARG A N 1
ATOM 792 C CA . ARG A 1 99 ? 1.651 -4.925 -17.407 1.00 95.19 99 ARG A CA 1
ATOM 793 C C . ARG A 1 99 ? 2.617 -6.106 -17.415 1.00 95.19 99 ARG A C 1
ATOM 795 O O . ARG A 1 99 ? 3.063 -6.510 -18.486 1.00 95.19 99 ARG A O 1
ATOM 802 N N . ILE A 1 100 ? 2.841 -6.723 -16.251 1.00 95.88 100 ILE A N 1
ATOM 803 C CA . ILE A 1 100 ? 3.698 -7.912 -16.120 1.00 95.88 100 ILE A CA 1
ATOM 804 C C . ILE A 1 100 ? 3.187 -9.052 -17.011 1.00 95.88 100 ILE A C 1
ATOM 806 O O . ILE A 1 100 ? 3.959 -9.618 -17.781 1.00 95.88 100 ILE A O 1
ATOM 810 N N . LEU A 1 101 ? 1.886 -9.360 -16.962 1.00 97.56 101 LEU A N 1
ATOM 811 C CA . LEU A 1 101 ? 1.286 -10.443 -17.755 1.00 97.56 101 LEU A CA 1
ATOM 812 C C . LEU A 1 101 ? 1.373 -10.209 -19.270 1.00 97.56 101 LEU A C 1
ATOM 814 O O . LEU A 1 101 ? 1.389 -11.169 -20.035 1.00 97.56 101 LEU A O 1
ATOM 818 N N . ARG A 1 102 ? 1.443 -8.950 -19.711 1.00 97.81 102 ARG A N 1
ATOM 819 C CA . ARG A 1 102 ? 1.618 -8.577 -21.125 1.00 97.81 102 ARG A CA 1
ATOM 820 C C . ARG A 1 102 ? 3.085 -8.508 -21.556 1.00 97.81 102 ARG A C 1
ATOM 822 O O . ARG A 1 102 ? 3.349 -8.204 -22.714 1.00 97.81 102 ARG A O 1
ATOM 829 N N . GLY A 1 103 ? 4.028 -8.756 -20.646 1.00 97.00 103 GLY A N 1
ATOM 830 C CA . GLY A 1 103 ? 5.457 -8.595 -20.907 1.00 97.00 103 GLY A CA 1
ATOM 831 C C . GLY A 1 103 ? 5.898 -7.134 -21.050 1.00 97.00 103 GLY A C 1
ATOM 832 O O . GLY A 1 103 ? 6.947 -6.870 -21.635 1.00 97.00 103 GLY A O 1
ATOM 833 N N . ASP A 1 104 ? 5.113 -6.179 -20.542 1.00 94.38 104 ASP A N 1
ATOM 834 C CA . ASP A 1 104 ? 5.490 -4.767 -20.528 1.00 94.38 104 ASP A CA 1
ATOM 835 C C . ASP A 1 104 ? 6.428 -4.471 -19.348 1.00 94.38 104 ASP A C 1
ATOM 837 O O . ASP A 1 104 ? 5.998 -4.260 -18.211 1.00 94.38 104 ASP A O 1
ATOM 841 N N . PHE A 1 105 ? 7.724 -4.411 -19.657 1.00 89.12 105 PHE A N 1
ATOM 842 C CA . PHE A 1 105 ? 8.794 -4.000 -18.746 1.00 89.12 105 PHE A CA 1
ATOM 843 C C . PHE A 1 105 ? 9.415 -2.658 -19.157 1.00 89.12 105 PHE A C 1
ATOM 845 O O . PHE A 1 105 ? 10.592 -2.405 -18.892 1.00 89.12 105 PHE A O 1
ATOM 852 N N . SER A 1 106 ? 8.650 -1.795 -19.839 1.00 85.25 106 SER A N 1
ATOM 853 C CA . SER A 1 106 ? 9.152 -0.499 -20.295 1.00 85.25 106 SER A CA 1
ATOM 854 C C . SER A 1 106 ? 9.655 0.342 -19.118 1.00 85.25 106 SER A C 1
ATOM 856 O O . SER A 1 106 ? 8.963 0.492 -18.103 1.00 85.25 106 SER A O 1
ATOM 858 N N . LEU A 1 107 ? 10.835 0.938 -19.276 1.00 77.62 107 LEU A N 1
ATOM 859 C CA . LEU A 1 107 ? 11.443 1.804 -18.274 1.00 77.62 107 LEU A CA 1
ATOM 860 C C . LEU A 1 107 ? 10.813 3.197 -18.336 1.00 77.62 107 LEU A C 1
ATOM 862 O O . LEU A 1 107 ? 11.247 4.058 -19.095 1.00 77.62 107 LEU A O 1
ATOM 866 N N . THR A 1 108 ? 9.795 3.415 -17.508 1.00 75.50 108 THR A N 1
ATOM 867 C CA . THR A 1 108 ? 9.143 4.722 -17.324 1.00 75.50 108 THR A CA 1
ATOM 868 C C . THR A 1 108 ? 9.251 5.200 -15.870 1.00 75.50 108 THR A C 1
ATOM 870 O O . THR A 1 108 ? 8.224 5.415 -15.217 1.00 75.50 108 THR A O 1
ATOM 873 N N . PRO A 1 109 ? 10.462 5.293 -15.286 1.00 75.75 109 PRO A N 1
ATOM 874 C CA . PRO A 1 109 ? 10.595 5.790 -13.924 1.00 75.75 109 PRO A CA 1
ATOM 875 C C . PRO A 1 109 ? 10.237 7.282 -13.884 1.00 75.75 109 PRO A C 1
ATOM 877 O O . PRO A 1 109 ? 10.735 8.067 -14.683 1.00 75.75 109 PRO A O 1
ATOM 880 N N . ALA A 1 110 ? 9.392 7.680 -12.929 1.00 76.56 110 ALA A N 1
ATOM 881 C CA . ALA A 1 110 ? 9.087 9.095 -12.690 1.00 76.56 110 ALA A CA 1
ATOM 882 C C . ALA A 1 110 ? 10.309 9.874 -12.164 1.00 76.56 110 ALA A C 1
ATOM 884 O O . ALA A 1 110 ? 10.382 11.088 -12.313 1.00 76.56 110 ALA A O 1
ATOM 885 N N . GLN A 1 111 ? 11.249 9.168 -11.528 1.00 79.38 111 GLN A N 1
ATOM 886 C CA . GLN A 1 111 ? 12.517 9.696 -11.032 1.00 79.38 111 GLN A CA 1
ATOM 887 C C . GLN A 1 111 ? 13.555 8.570 -10.924 1.00 79.38 111 GLN A C 1
ATOM 889 O O . GLN A 1 111 ? 13.204 7.412 -10.671 1.00 79.38 111 GLN A O 1
ATOM 894 N N . CYS A 1 112 ? 14.841 8.903 -11.043 1.00 81.62 112 CYS A N 1
ATOM 895 C CA . CYS A 1 112 ? 15.916 7.945 -10.797 1.00 81.62 112 CYS A CA 1
ATOM 896 C C . CYS A 1 112 ? 16.018 7.608 -9.299 1.00 81.62 112 CYS A C 1
ATOM 898 O O . CYS A 1 112 ? 16.119 8.488 -8.447 1.00 81.62 112 CYS A O 1
ATOM 900 N N . LEU A 1 113 ? 16.047 6.315 -8.963 1.00 82.88 113 LEU A N 1
ATOM 901 C CA . LEU A 1 113 ? 16.247 5.852 -7.581 1.00 82.88 113 LEU A CA 1
ATOM 902 C C . LEU A 1 113 ? 17.720 5.922 -7.126 1.00 82.88 113 LEU A C 1
ATOM 904 O O . LEU A 1 113 ? 18.019 5.683 -5.950 1.00 82.88 113 LEU A O 1
ATOM 908 N N . GLY A 1 114 ? 18.633 6.271 -8.039 1.00 84.56 114 GLY A N 1
ATOM 909 C CA . GLY A 1 114 ? 20.049 6.481 -7.759 1.00 84.56 114 GLY A CA 1
ATOM 910 C C . GLY A 1 114 ? 20.731 5.220 -7.209 1.00 84.56 114 GLY A C 1
ATOM 911 O O . GLY A 1 114 ? 20.461 4.120 -7.694 1.00 84.56 114 GLY A O 1
ATOM 912 N N . PRO A 1 115 ? 21.597 5.339 -6.182 1.00 86.19 115 PRO A N 1
ATOM 913 C CA . PRO A 1 115 ? 22.295 4.201 -5.574 1.00 86.19 115 PRO A CA 1
ATOM 914 C C . PRO A 1 115 ? 21.387 3.123 -4.967 1.00 86.19 115 PRO A C 1
ATOM 916 O O . PRO A 1 115 ? 21.866 2.039 -4.664 1.00 86.19 115 PRO A O 1
ATOM 919 N N . ARG A 1 116 ? 20.090 3.403 -4.774 1.00 87.12 116 ARG A N 1
ATOM 920 C CA . ARG A 1 116 ? 19.123 2.426 -4.247 1.00 87.12 116 ARG A CA 1
ATOM 921 C C . ARG A 1 116 ? 18.631 1.432 -5.303 1.00 87.12 116 ARG A C 1
ATOM 923 O O . ARG A 1 116 ? 17.942 0.486 -4.946 1.00 87.12 116 ARG A O 1
ATOM 930 N N . CYS A 1 117 ? 18.934 1.656 -6.584 1.00 87.50 117 CYS A N 1
ATOM 931 C CA . CYS A 1 117 ? 18.586 0.746 -7.671 1.00 87.50 117 CYS A CA 1
ATOM 932 C C . CYS A 1 117 ? 19.836 0.026 -8.179 1.00 87.50 117 CYS A C 1
ATOM 934 O O . CYS A 1 117 ? 20.714 0.643 -8.782 1.00 87.50 117 CYS A O 1
ATOM 936 N N . GLU A 1 118 ? 19.881 -1.291 -7.985 1.00 90.94 118 GLU A N 1
ATOM 937 C CA . GLU A 1 118 ? 20.967 -2.159 -8.466 1.00 90.94 118 GLU A CA 1
ATOM 938 C C . GLU A 1 118 ? 21.071 -2.165 -9.999 1.00 90.94 118 GLU A C 1
ATOM 940 O O . GLU A 1 118 ? 22.142 -2.351 -10.564 1.00 90.94 118 GLU A O 1
ATOM 945 N N . TYR A 1 119 ? 19.966 -1.869 -10.686 1.00 89.38 119 TYR A N 1
ATOM 946 C CA . TYR A 1 119 ? 19.867 -1.886 -12.144 1.00 89.38 119 TYR A CA 1
ATOM 947 C C . TYR A 1 119 ? 20.126 -0.523 -12.801 1.00 89.38 119 TYR A C 1
ATOM 949 O O . TYR A 1 119 ? 19.877 -0.356 -13.996 1.00 89.38 119 TYR A O 1
ATOM 957 N N . ARG A 1 120 ? 20.626 0.468 -12.050 1.00 86.38 120 ARG A N 1
ATOM 958 C CA . ARG A 1 120 ? 20.875 1.830 -12.561 1.00 86.38 120 ARG A CA 1
ATOM 959 C C . ARG A 1 120 ? 21.818 1.873 -13.771 1.00 86.38 120 ARG A C 1
ATOM 961 O O . ARG A 1 120 ? 21.707 2.767 -14.599 1.00 86.38 120 ARG A O 1
ATOM 968 N N . GLU A 1 121 ? 22.733 0.911 -13.879 1.00 85.62 121 GLU A N 1
ATOM 969 C CA . GLU A 1 121 ? 23.731 0.853 -14.958 1.00 85.62 121 GLU A CA 1
ATOM 970 C C . GLU A 1 121 ? 23.175 0.207 -16.232 1.00 85.62 121 GLU A C 1
ATOM 972 O O . GLU A 1 121 ? 23.646 0.491 -17.332 1.00 85.62 121 GLU A O 1
ATOM 977 N N . ILE A 1 122 ? 22.130 -0.619 -16.104 1.00 87.56 122 ILE A N 1
ATOM 978 C CA . ILE A 1 122 ? 21.497 -1.293 -17.244 1.00 87.56 122 ILE A CA 1
ATOM 979 C C . ILE A 1 122 ? 20.244 -0.570 -17.739 1.00 87.56 122 ILE A C 1
ATOM 981 O O . ILE A 1 122 ? 19.869 -0.731 -18.898 1.00 87.56 122 ILE A O 1
ATOM 985 N N . CYS A 1 123 ? 19.596 0.238 -16.893 1.00 84.31 123 CYS A N 1
ATOM 986 C CA . CYS A 1 123 ? 18.335 0.890 -17.240 1.00 84.31 123 CYS A CA 1
ATOM 987 C C . CYS A 1 123 ? 18.501 2.036 -18.252 1.00 84.31 123 CYS A C 1
ATOM 989 O O . CYS A 1 123 ? 17.523 2.451 -18.866 1.00 84.31 123 CYS A O 1
ATOM 991 N N . ARG A 1 124 ? 19.724 2.554 -18.443 1.00 78.25 124 ARG A N 1
ATOM 992 C CA . ARG A 1 124 ? 20.028 3.663 -19.370 1.00 78.25 124 ARG A CA 1
ATOM 993 C C . ARG A 1 124 ? 19.101 4.877 -19.192 1.00 78.25 124 ARG A C 1
ATOM 995 O O . ARG A 1 124 ? 18.824 5.587 -20.156 1.00 78.25 124 ARG A O 1
ATOM 1002 N N . TYR A 1 125 ? 18.600 5.093 -17.975 1.00 80.75 125 TYR A N 1
ATOM 1003 C CA . TYR A 1 125 ? 17.817 6.278 -17.650 1.00 80.75 125 TYR A CA 1
ATOM 1004 C C . TYR A 1 125 ? 18.722 7.503 -17.783 1.00 80.75 125 TYR A C 1
ATOM 1006 O O . TYR A 1 125 ? 19.728 7.605 -17.080 1.00 80.75 125 TYR A O 1
ATOM 1014 N N . ASP A 1 126 ? 18.374 8.398 -18.702 1.00 73.88 126 ASP A N 1
ATOM 1015 C CA . ASP A 1 126 ? 19.093 9.647 -18.922 1.00 73.88 126 ASP A CA 1
ATOM 1016 C C . ASP A 1 126 ? 18.308 10.780 -18.260 1.00 73.88 126 ASP A C 1
ATOM 1018 O O . ASP A 1 126 ? 17.168 11.055 -18.628 1.00 73.88 126 ASP A O 1
ATOM 1022 N N . ASP A 1 127 ? 18.907 11.394 -17.242 1.00 67.12 127 ASP A N 1
ATOM 1023 C CA . ASP A 1 127 ? 18.304 12.489 -16.470 1.00 67.12 127 ASP A CA 1
ATOM 1024 C C . ASP A 1 127 ? 18.434 13.842 -17.192 1.00 67.12 127 ASP A C 1
ATOM 1026 O O . ASP A 1 127 ? 17.930 14.868 -16.736 1.00 67.12 127 ASP A O 1
ATOM 1030 N N . LYS A 1 128 ? 19.139 13.874 -18.332 1.00 59.44 128 LYS A N 1
ATOM 1031 C CA . LYS A 1 128 ? 19.249 15.077 -19.152 1.00 59.44 128 LYS A CA 1
ATOM 1032 C C . LYS A 1 128 ? 18.013 15.209 -20.047 1.00 59.44 128 LYS A C 1
ATOM 1034 O O . LYS A 1 128 ? 17.676 14.255 -20.752 1.00 59.44 128 LYS A O 1
ATOM 1039 N N . PRO A 1 129 ? 17.358 16.386 -20.098 1.00 53.88 129 PRO A N 1
ATOM 1040 C CA . PRO A 1 129 ? 16.372 16.641 -21.137 1.00 53.88 129 PRO A CA 1
ATOM 1041 C C . PRO A 1 129 ? 17.059 16.465 -22.495 1.00 53.88 129 PRO A C 1
ATOM 1043 O O . PRO A 1 129 ? 18.156 16.981 -22.718 1.00 53.88 129 PRO A O 1
ATOM 1046 N N . ARG A 1 130 ? 16.442 15.691 -23.393 1.00 53.69 130 ARG A N 1
ATOM 1047 C CA . A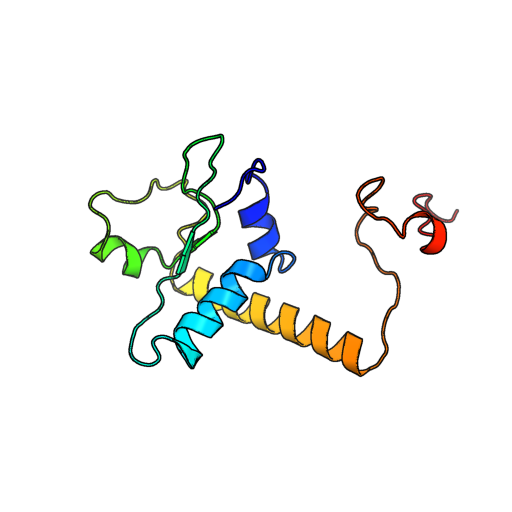RG A 1 130 ? 16.903 15.614 -24.780 1.00 53.69 130 ARG A CA 1
ATOM 1048 C C . ARG A 1 130 ? 16.683 16.994 -25.399 1.00 53.69 130 ARG A C 1
ATOM 1050 O O . ARG A 1 130 ? 15.533 17.405 -25.531 1.00 53.69 130 ARG A O 1
ATOM 1057 N N . ASN A 1 131 ? 17.781 17.698 -25.672 1.00 44.34 131 ASN A N 1
ATOM 1058 C CA . ASN A 1 131 ? 17.786 18.937 -26.454 1.00 44.34 131 ASN A CA 1
ATOM 1059 C C . ASN A 1 131 ? 17.211 18.704 -27.852 1.00 44.34 131 ASN A C 1
ATOM 1061 O O . ASN A 1 131 ? 17.475 17.613 -28.412 1.00 44.34 131 ASN A O 1
#

Foldseek 3Di:
DDADDCVCVQVCLQQLNDLVFVVVLCCCCPPVPVPDDRQWDWDQHPVVRDTLHTAGAQVVCVVVDPDRPDPNSSRHDHPVSRVVSSVVNVCSVVVVVVCVVVVNPQPDDPDDPPPVDPCSVVNPDDPDDDD